Protein AF-A0A2P8H5W6-F1 (afdb_monomer)

Solvent-accessible surface area (backbone atoms only — not comparable to full-atom values): 5970 Å² total; per-residue (Å²): 107,73,68,60,54,51,54,50,52,51,50,54,51,53,51,52,51,51,54,52,53,49,50,55,50,51,52,51,51,53,46,54,52,46,44,41,51,55,49,50,55,48,44,39,70,77,65,70,53,84,63,68,75,40,88,65,47,74,46,77,40,82,91,78,62,27,35,40,32,31,39,22,38,80,92,62,56,71,41,35,31,39,29,30,54,46,98,86,59,45,84,74,46,77,44,85,45,41,89,78,56,75,88,126

Nearest PDB structures (foldseek):
  7pb8-assembly1_O  TM=4.463E-01  e=8.591E-02  Homo sapiens
  2xep-assembly2_B  TM=5.462E-01  e=3.354E-01  Streptomyces clavuligerus
  7pkn-assembly1_O  TM=4.206E-01  e=1.643E-01  Homo sapiens
  2xft-assembly1_A  TM=5.370E-01  e=5.280E-01  Streptomyces clavuligerus
  6fz6-assembly2_B  TM=7.261E-01  e=8.587E+00  Sphaerobacter thermophilus DSM 20745

pLDDT: mean 91.34, std 8.7, range [50.09, 97.94]

Mean predicted aligned error: 5.7 Å

Secondary structure (DSSP, 8-state):
-HHHHHHHHHHHHHHHHHHHHHHHHHHHHHHHHHHHHHHHHHHHHHH---SPPEEEEEEEETTTTEEEEEEE-TT--EEEEEEEE-TT--EEEEEE-GGGS---

Radius of gyration: 19.81 Å; Cα contacts (8 Å, |Δi|>4): 129; chains: 1; bounding box: 52×33×52 Å

Sequence (104 aa):
MKKVLIFFLISLFTIGMLFGAFKLYSEHKENEMAAFHYAAVEVLKSYDESEPLFHGGTRYDFGQGRYMVIVKNQQGKKYYYEVLISDERALVEILDNTSYIPSS

Organism: NCBI:txid1176648

Foldseek 3Di:
DVVVVVVVVVVVVVVVVVVVVVVVVVLVVVLLVLQQVVQVVVCCVVVVDPFDKDFPDWDADPVVQWIWTWIAGPVGQIWTKIFHADSVSHTDDMDTCSVVDDDD

Structure (mmCIF, N/CA/C/O backbone):
data_AF-A0A2P8H5W6-F1
#
_entry.id   AF-A0A2P8H5W6-F1
#
loop_
_atom_site.group_PDB
_atom_site.id
_atom_site.type_symbol
_atom_site.label_atom_id
_atom_site.label_alt_id
_atom_site.label_comp_id
_atom_site.label_asym_id
_atom_site.label_entity_id
_atom_site.label_seq_id
_atom_site.pdbx_PDB_ins_code
_atom_site.Cartn_x
_atom_site.Cartn_y
_atom_site.Cartn_z
_atom_site.occupancy
_atom_site.B_iso_or_equiv
_atom_site.auth_seq_id
_atom_site.auth_comp_id
_atom_site.auth_asym_id
_atom_site.auth_atom_id
_atom_site.pdbx_PDB_model_num
ATOM 1 N N . MET A 1 1 ? 35.750 23.139 -29.511 1.00 63.94 1 MET A N 1
ATOM 2 C CA . MET A 1 1 ? 34.524 22.453 -29.988 1.00 63.94 1 MET A CA 1
ATOM 3 C C . MET A 1 1 ? 34.310 21.082 -29.341 1.00 63.94 1 MET A C 1
ATOM 5 O O . MET A 1 1 ? 33.277 20.916 -28.714 1.00 63.94 1 MET A O 1
ATOM 9 N N . LYS A 1 2 ? 35.273 20.141 -29.373 1.00 74.31 2 LYS A N 1
ATOM 10 C CA . LYS A 1 2 ? 35.116 18.800 -28.751 1.00 74.31 2 LYS A CA 1
ATOM 11 C C . LYS A 1 2 ? 34.693 18.825 -27.269 1.00 74.31 2 LYS A C 1
ATOM 13 O O . LYS A 1 2 ? 33.789 18.100 -26.888 1.00 74.31 2 LYS A O 1
ATOM 18 N N . LYS A 1 3 ? 35.287 19.707 -26.454 1.00 80.38 3 LYS A N 1
ATOM 19 C CA . LYS A 1 3 ? 34.929 19.854 -25.028 1.00 80.38 3 LYS A CA 1
ATOM 20 C C . LYS A 1 3 ? 33.475 20.313 -24.825 1.00 80.38 3 LYS A C 1
ATOM 22 O O . LYS A 1 3 ? 32.783 19.756 -23.990 1.00 80.38 3 LYS A O 1
ATOM 27 N N . VAL A 1 4 ? 33.002 21.269 -25.630 1.00 85.12 4 VAL A N 1
ATOM 28 C CA . VAL A 1 4 ? 31.616 21.781 -25.578 1.00 85.12 4 VAL A CA 1
ATOM 29 C C . VAL A 1 4 ? 30.611 20.688 -25.953 1.00 85.12 4 VAL A C 1
ATOM 31 O O . VAL A 1 4 ? 29.606 20.532 -25.272 1.00 85.12 4 VAL A O 1
ATOM 34 N N . LEU A 1 5 ? 30.921 19.882 -26.976 1.00 86.31 5 LEU A N 1
ATOM 35 C CA . LEU A 1 5 ? 30.096 18.736 -27.372 1.00 86.31 5 LEU A CA 1
ATOM 36 C C . LEU A 1 5 ? 29.979 17.698 -26.240 1.00 86.31 5 LEU A C 1
ATOM 38 O O . LEU A 1 5 ? 28.894 17.192 -25.980 1.00 86.31 5 LEU A O 1
ATOM 42 N N . ILE A 1 6 ? 31.083 17.412 -25.544 1.00 90.06 6 ILE A N 1
ATOM 43 C CA . ILE A 1 6 ? 31.101 16.469 -24.416 1.00 90.06 6 ILE A CA 1
ATOM 44 C C . ILE A 1 6 ? 30.233 16.984 -23.261 1.00 90.06 6 ILE A C 1
ATOM 46 O O . ILE A 1 6 ? 29.406 16.235 -22.752 1.00 90.06 6 ILE A O 1
ATOM 50 N N . PHE A 1 7 ? 30.363 18.260 -22.880 1.00 89.25 7 PHE A N 1
ATOM 51 C CA . PHE A 1 7 ? 29.514 18.846 -21.835 1.00 89.25 7 PHE A CA 1
ATOM 52 C C . PHE A 1 7 ? 28.030 18.810 -22.209 1.00 89.25 7 PHE A C 1
ATOM 54 O O . PHE A 1 7 ? 27.193 18.490 -21.367 1.00 89.25 7 PHE A O 1
ATOM 61 N N . PHE A 1 8 ? 27.708 19.071 -23.477 1.00 91.62 8 PHE A N 1
ATOM 62 C CA . PHE A 1 8 ? 26.336 18.999 -23.968 1.00 91.62 8 PHE A CA 1
ATOM 63 C C . PHE A 1 8 ? 25.763 17.575 -23.869 1.00 91.62 8 PHE A C 1
ATOM 65 O O . PHE A 1 8 ? 24.682 17.388 -23.312 1.00 91.62 8 PHE A O 1
ATOM 72 N N . LEU A 1 9 ? 26.510 16.560 -24.315 1.00 91.19 9 LEU A N 1
ATOM 73 C CA . LEU A 1 9 ? 26.094 15.153 -24.229 1.00 91.19 9 LEU A CA 1
ATOM 74 C C . LEU A 1 9 ? 25.916 14.676 -22.782 1.00 91.19 9 LEU A C 1
ATOM 76 O O . LEU A 1 9 ? 24.934 14.000 -22.484 1.00 91.19 9 LEU A O 1
ATOM 80 N N . ILE A 1 10 ? 26.822 15.062 -21.877 1.00 92.69 10 ILE A N 1
ATOM 81 C CA . ILE A 1 10 ? 26.695 14.740 -20.449 1.00 92.69 10 ILE A CA 1
ATOM 82 C C . ILE A 1 10 ? 25.423 15.373 -19.879 1.00 92.69 10 ILE A C 1
ATOM 84 O O . ILE A 1 10 ? 24.694 14.702 -19.159 1.00 92.69 10 ILE A O 1
ATOM 88 N N . SER A 1 11 ? 25.118 16.625 -20.239 1.00 91.38 11 SER A N 1
ATOM 89 C CA . SER A 1 11 ? 23.908 17.301 -19.752 1.00 91.38 11 SER A CA 1
ATOM 90 C C . SER A 1 11 ? 22.614 16.624 -20.222 1.00 91.38 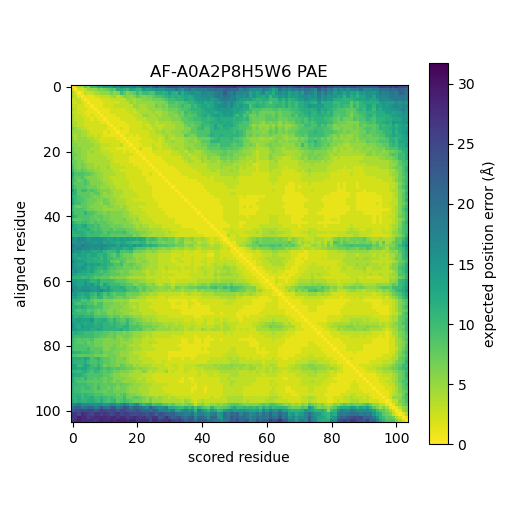11 SER A C 1
ATOM 92 O O . SER A 1 11 ? 21.691 16.440 -19.437 1.00 91.38 11 SER A O 1
ATOM 94 N N . LEU A 1 12 ? 22.554 16.180 -21.480 1.00 92.12 12 LEU A N 1
ATOM 95 C CA . LEU A 1 12 ? 21.421 15.414 -22.007 1.00 92.12 12 LEU A CA 1
ATOM 96 C C . LEU A 1 12 ? 21.245 14.086 -21.272 1.00 92.12 12 LEU A C 1
ATOM 98 O O . LEU A 1 12 ? 20.126 13.708 -20.927 1.00 92.12 12 LEU A O 1
ATOM 102 N N . PHE A 1 13 ? 22.352 13.396 -21.005 1.00 93.00 13 PHE A N 1
ATOM 103 C CA . PHE A 1 13 ? 22.333 12.134 -20.281 1.00 93.00 13 PHE A CA 1
ATOM 104 C C . PHE A 1 13 ? 21.852 12.305 -18.835 1.00 93.00 13 PHE A C 1
ATOM 106 O O . PHE A 1 13 ? 20.990 11.551 -18.384 1.00 93.00 13 PHE A O 1
ATOM 113 N N . THR A 1 14 ? 22.342 13.322 -18.119 1.00 92.50 14 THR A N 1
ATOM 114 C CA . THR A 1 14 ? 21.906 13.590 -16.742 1.00 92.50 14 THR A CA 1
ATOM 115 C C . THR A 1 14 ? 20.441 14.005 -16.681 1.00 92.50 14 THR A C 1
ATOM 117 O O . THR A 1 14 ? 19.724 13.539 -15.799 1.00 92.50 14 THR A O 1
ATOM 120 N N . ILE A 1 15 ? 19.962 14.813 -17.634 1.00 93.69 15 ILE A N 1
ATOM 121 C CA . ILE A 1 15 ? 18.536 15.148 -17.747 1.00 93.69 15 ILE A CA 1
ATOM 122 C C . ILE A 1 15 ? 17.715 13.869 -17.950 1.00 93.69 15 ILE A C 1
ATOM 124 O O . ILE A 1 15 ? 16.768 13.636 -17.204 1.00 93.69 15 ILE A O 1
ATOM 128 N N . GLY A 1 16 ? 18.104 13.001 -18.888 1.00 92.44 16 GLY A N 1
ATOM 129 C CA . GLY A 1 16 ? 17.417 11.726 -19.120 1.00 92.44 16 GLY A CA 1
ATOM 130 C C . GLY A 1 16 ? 17.332 10.848 -17.866 1.00 92.44 16 GLY A C 1
ATOM 131 O O . GLY A 1 16 ? 16.263 10.326 -17.550 1.00 92.44 16 GLY A O 1
ATOM 132 N N . MET A 1 17 ? 18.427 10.743 -17.104 1.00 93.50 17 MET A N 1
ATOM 133 C CA . MET A 1 17 ? 18.448 10.018 -15.827 1.00 93.50 17 MET A CA 1
ATOM 134 C C . MET A 1 17 ? 17.495 10.617 -14.790 1.00 93.50 17 MET A C 1
ATOM 136 O O . MET A 1 17 ? 16.769 9.872 -14.132 1.00 93.50 17 MET A O 1
ATOM 140 N N . LEU A 1 18 ? 17.467 11.947 -14.657 1.00 93.31 18 LEU A N 1
ATOM 141 C CA . LEU A 1 18 ? 16.574 12.633 -13.721 1.00 93.31 18 LEU A CA 1
ATOM 142 C C . LEU A 1 18 ? 15.103 12.386 -14.064 1.00 93.31 18 LEU A C 1
ATOM 144 O O . LEU A 1 18 ? 14.317 12.072 -13.173 1.00 93.31 18 LEU A O 1
ATOM 148 N N . PHE A 1 19 ? 14.739 12.462 -15.346 1.00 92.56 19 PHE A N 1
ATOM 149 C CA . PHE A 1 19 ? 13.378 12.163 -15.797 1.00 92.56 19 PHE A CA 1
ATOM 150 C C . PHE A 1 19 ? 12.987 10.706 -15.520 1.00 92.56 19 PHE A C 1
ATOM 152 O O . PHE A 1 19 ? 11.885 10.453 -15.033 1.00 92.56 19 PHE A O 1
ATOM 159 N N . GLY A 1 20 ? 13.887 9.753 -15.779 1.00 91.75 20 GLY A N 1
ATOM 160 C CA . GLY A 1 20 ? 13.645 8.339 -15.481 1.00 91.75 20 GLY A CA 1
ATOM 161 C C . GLY A 1 20 ? 13.430 8.081 -13.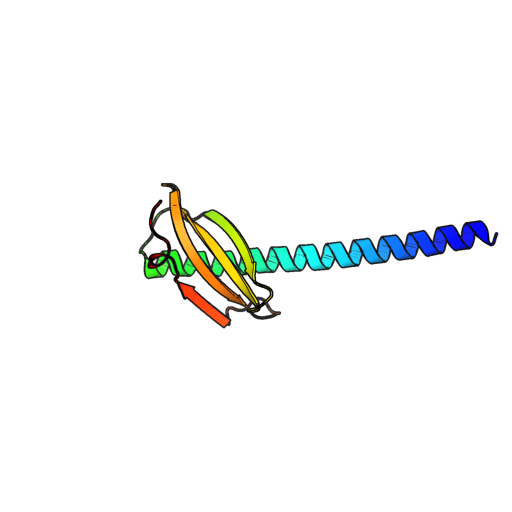988 1.00 91.75 20 GLY A C 1
ATOM 162 O O . GLY A 1 20 ? 12.452 7.442 -13.605 1.00 91.75 20 GLY A O 1
ATOM 163 N N . ALA A 1 21 ? 14.298 8.635 -13.137 1.00 92.69 21 ALA A N 1
ATOM 164 C CA . ALA A 1 21 ? 14.176 8.514 -11.686 1.00 92.69 21 ALA A CA 1
ATOM 165 C C . ALA A 1 21 ? 12.890 9.167 -11.155 1.00 92.69 21 ALA A C 1
ATOM 167 O O . ALA A 1 21 ? 12.209 8.589 -10.310 1.00 92.69 21 ALA A O 1
ATOM 168 N N . PHE A 1 22 ? 12.527 10.342 -11.679 1.00 94.00 22 PHE A N 1
ATOM 169 C CA . PHE A 1 22 ? 11.296 11.034 -11.301 1.00 94.00 22 PHE A CA 1
ATOM 170 C C . PHE A 1 22 ? 10.048 10.224 -11.662 1.00 94.00 22 PHE A C 1
ATOM 172 O O . PHE A 1 22 ? 9.144 10.093 -10.840 1.00 94.00 22 PHE A O 1
ATOM 179 N N . LYS A 1 23 ? 10.016 9.633 -12.863 1.00 91.94 23 LYS A N 1
ATOM 180 C CA . LYS A 1 23 ? 8.906 8.781 -13.297 1.00 91.94 23 LYS A CA 1
ATOM 181 C C . LYS A 1 23 ? 8.727 7.577 -12.367 1.00 91.94 23 LYS A C 1
ATOM 183 O O . LYS A 1 23 ? 7.628 7.367 -11.867 1.00 91.94 23 LYS A O 1
ATOM 188 N N . LEU A 1 24 ? 9.809 6.849 -12.081 1.00 90.00 24 LEU A N 1
ATOM 189 C CA . LEU A 1 24 ? 9.779 5.695 -11.174 1.00 90.00 24 LEU A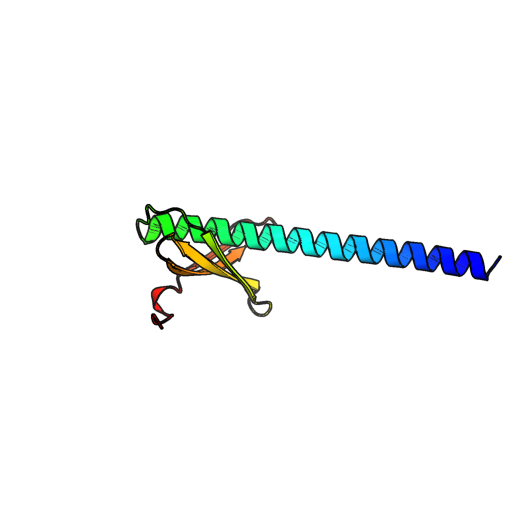 CA 1
ATOM 190 C C . LEU A 1 24 ? 9.331 6.085 -9.760 1.00 90.00 24 LEU A C 1
ATOM 192 O O . LEU A 1 24 ? 8.569 5.361 -9.124 1.00 90.00 24 LEU A O 1
ATOM 196 N N . TYR A 1 25 ? 9.773 7.247 -9.272 1.00 91.38 25 TYR A N 1
ATOM 197 C CA . TYR A 1 25 ? 9.345 7.770 -7.977 1.00 91.38 25 TYR A CA 1
ATOM 198 C C . TYR A 1 25 ? 7.844 8.092 -7.950 1.00 91.38 25 TYR A C 1
ATOM 200 O O . TYR A 1 25 ? 7.160 7.716 -6.998 1.00 91.38 25 TYR A O 1
ATOM 208 N N . SER A 1 26 ? 7.322 8.752 -8.991 1.00 93.25 26 SER A N 1
ATOM 209 C CA . SER A 1 26 ? 5.891 9.069 -9.102 1.00 93.25 26 SER A CA 1
ATOM 210 C C . SER A 1 26 ? 5.043 7.802 -9.159 1.00 93.25 26 SER A C 1
ATOM 212 O O . SER A 1 26 ? 4.084 7.672 -8.403 1.00 93.25 26 SER A O 1
ATOM 214 N N . GLU A 1 27 ? 5.435 6.833 -9.990 1.00 91.88 27 GLU A N 1
ATOM 215 C CA . GLU A 1 27 ? 4.746 5.543 -10.096 1.00 91.88 27 GLU A CA 1
ATOM 216 C C . GLU A 1 27 ? 4.724 4.814 -8.751 1.00 91.88 27 GLU A C 1
ATOM 218 O O . GLU A 1 27 ? 3.675 4.335 -8.324 1.00 91.88 27 GLU A O 1
ATOM 223 N N . HIS A 1 28 ? 5.850 4.802 -8.033 1.00 91.50 28 HIS A N 1
ATOM 224 C CA . HIS A 1 28 ? 5.913 4.203 -6.706 1.00 91.50 28 HIS A CA 1
ATOM 225 C C . HIS A 1 28 ? 4.978 4.897 -5.706 1.00 91.50 28 HIS A C 1
ATOM 227 O O . HIS A 1 28 ? 4.296 4.219 -4.940 1.00 91.50 28 HIS A O 1
ATOM 233 N N . LYS A 1 29 ? 4.893 6.233 -5.731 1.00 93.62 29 LYS A N 1
ATOM 234 C CA . LYS A 1 29 ? 3.972 6.993 -4.872 1.00 93.62 29 LYS A CA 1
ATOM 235 C C . LYS A 1 29 ? 2.505 6.742 -5.191 1.00 93.62 29 LYS A C 1
ATOM 237 O O . LYS A 1 29 ? 1.699 6.610 -4.272 1.00 93.62 29 LYS A O 1
ATOM 242 N N . GLU A 1 30 ? 2.161 6.635 -6.466 1.00 95.19 30 GLU A N 1
ATOM 243 C CA . GLU A 1 30 ? 0.806 6.279 -6.889 1.00 95.19 30 GLU A CA 1
ATOM 244 C C . GLU A 1 30 ? 0.432 4.867 -6.418 1.00 95.19 30 GLU A C 1
ATOM 246 O O . GLU A 1 30 ? -0.678 4.648 -5.935 1.00 95.19 30 GLU A O 1
ATOM 251 N N . ASN A 1 31 ? 1.381 3.932 -6.466 1.00 95.38 31 ASN A N 1
ATOM 252 C CA . ASN A 1 31 ? 1.196 2.572 -5.974 1.00 95.38 31 ASN A CA 1
ATOM 253 C C . ASN A 1 31 ? 1.033 2.509 -4.444 1.00 95.38 31 ASN A C 1
ATOM 255 O O . ASN A 1 31 ? 0.128 1.832 -3.958 1.00 95.38 31 ASN A O 1
ATOM 259 N N . GLU A 1 32 ? 1.847 3.247 -3.676 1.00 95.62 32 GLU A N 1
ATOM 260 C CA . GLU A 1 32 ? 1.678 3.364 -2.216 1.00 95.62 32 GLU A CA 1
ATOM 261 C C . GLU A 1 32 ? 0.285 3.905 -1.856 1.00 95.62 32 GLU A C 1
ATOM 263 O O . GLU A 1 32 ? -0.356 3.417 -0.923 1.00 95.62 32 GLU A O 1
ATOM 268 N N . MET A 1 33 ? -0.205 4.895 -2.609 1.00 95.81 33 MET A N 1
ATOM 269 C CA . MET A 1 33 ? -1.518 5.494 -2.374 1.00 95.81 33 MET A CA 1
ATOM 270 C C . MET A 1 33 ? -2.665 4.541 -2.733 1.00 95.81 33 MET A C 1
ATOM 272 O O . MET A 1 33 ? -3.646 4.471 -1.992 1.00 95.81 33 MET A O 1
ATOM 276 N N . ALA A 1 34 ? -2.533 3.769 -3.815 1.00 96.81 34 ALA A N 1
ATOM 277 C CA . ALA A 1 34 ? -3.495 2.728 -4.175 1.00 96.81 34 ALA A CA 1
ATOM 278 C C . ALA A 1 34 ? -3.562 1.628 -3.103 1.00 96.81 34 ALA A C 1
ATOM 280 O O . ALA A 1 34 ? -4.649 1.284 -2.638 1.00 96.81 34 ALA A O 1
ATOM 281 N N . ALA A 1 35 ? -2.406 1.134 -2.648 1.00 97.62 35 ALA A N 1
ATOM 282 C CA . ALA A 1 35 ? -2.329 0.146 -1.574 1.00 97.62 35 ALA A CA 1
ATOM 283 C C . ALA A 1 35 ? -2.972 0.663 -0.277 1.00 97.62 35 ALA A C 1
ATOM 285 O O . ALA A 1 35 ? -3.756 -0.047 0.355 1.00 97.62 35 ALA A O 1
ATOM 286 N N . PHE A 1 36 ? -2.705 1.922 0.089 1.00 97.62 36 PHE A N 1
ATOM 287 C CA . PHE A 1 36 ? -3.367 2.568 1.220 1.00 97.62 36 PHE A CA 1
ATOM 288 C C . PHE A 1 36 ? -4.883 2.632 1.063 1.00 97.62 36 PHE A C 1
ATOM 290 O O . PHE A 1 36 ? -5.600 2.312 2.007 1.00 97.62 36 PHE A O 1
ATOM 297 N N . HIS A 1 37 ? -5.376 3.015 -0.113 1.00 97.19 37 HIS A N 1
ATOM 298 C CA . HIS A 1 37 ? -6.809 3.113 -0.360 1.00 97.19 37 HIS A CA 1
ATOM 299 C C . HIS A 1 37 ? -7.509 1.759 -0.183 1.00 97.19 37 HIS A C 1
ATOM 301 O O . HIS A 1 37 ? -8.527 1.685 0.503 1.00 97.19 37 HIS A O 1
ATOM 307 N N . TYR A 1 38 ? -6.936 0.676 -0.720 1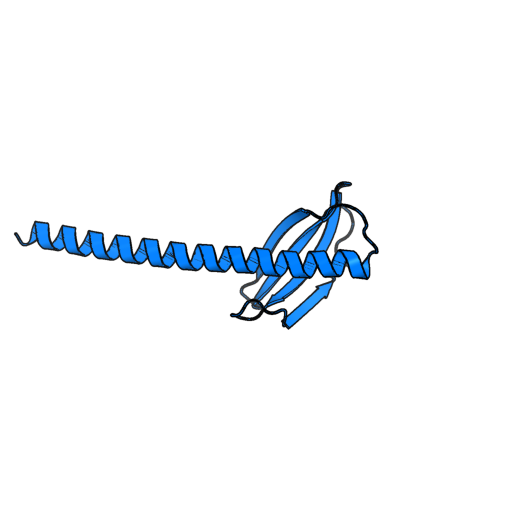.00 97.94 38 TYR A N 1
ATOM 308 C CA . TYR A 1 38 ? -7.476 -0.670 -0.514 1.00 97.94 38 TYR A CA 1
ATOM 309 C C . TYR A 1 38 ? -7.468 -1.085 0.961 1.00 97.94 38 TYR A C 1
ATOM 311 O O . TYR A 1 38 ? -8.484 -1.565 1.459 1.00 97.94 38 TYR A O 1
ATOM 319 N N . ALA A 1 39 ? -6.367 -0.842 1.678 1.00 97.31 39 ALA A N 1
ATOM 320 C CA . ALA A 1 39 ? -6.291 -1.135 3.108 1.00 97.31 39 ALA A CA 1
ATOM 321 C C . ALA A 1 39 ? -7.314 -0.328 3.923 1.00 97.31 39 ALA A C 1
ATOM 323 O O . ALA A 1 39 ? -7.966 -0.874 4.806 1.00 97.31 39 ALA A O 1
ATOM 324 N N . ALA A 1 40 ? -7.495 0.959 3.617 1.00 96.69 40 ALA A N 1
ATOM 325 C CA . ALA A 1 40 ? -8.464 1.807 4.301 1.00 96.69 40 ALA A CA 1
ATOM 326 C C . ALA A 1 40 ? -9.903 1.314 4.088 1.00 96.69 40 ALA A C 1
ATOM 328 O O . ALA A 1 40 ? -10.665 1.234 5.048 1.00 96.69 40 ALA A O 1
ATOM 329 N N . VAL A 1 41 ? -10.264 0.925 2.861 1.00 96.38 41 VAL A N 1
ATOM 330 C CA . VAL A 1 41 ? -11.580 0.332 2.569 1.00 96.38 41 VAL A CA 1
ATOM 331 C C . VAL A 1 41 ? -11.793 -0.961 3.361 1.00 96.38 41 VAL A C 1
ATOM 333 O O . VAL A 1 41 ? -12.868 -1.156 3.930 1.00 96.38 41 VAL A O 1
ATOM 336 N N . GLU A 1 42 ? -10.776 -1.821 3.454 1.00 95.94 42 GLU A N 1
ATOM 337 C CA . GLU A 1 42 ? -10.895 -3.071 4.211 1.00 95.94 42 GLU A CA 1
ATOM 338 C C . GLU A 1 42 ? -11.006 -2.828 5.723 1.00 95.94 42 GLU A C 1
ATOM 340 O O . GLU A 1 42 ? -11.756 -3.535 6.391 1.00 95.94 42 GLU A O 1
ATOM 345 N N . VAL A 1 43 ? -10.360 -1.786 6.265 1.00 95.62 43 VAL A N 1
ATOM 346 C CA . VAL A 1 43 ? -10.550 -1.368 7.667 1.00 95.62 43 VAL A CA 1
ATOM 347 C C . VAL A 1 43 ? -12.000 -0.992 7.941 1.00 95.62 43 VAL A C 1
ATOM 349 O O . VAL A 1 43 ? -12.580 -1.497 8.902 1.00 95.62 43 VAL A O 1
ATOM 352 N N . LEU A 1 44 ? -12.592 -0.139 7.098 1.00 94.50 44 LEU A N 1
ATOM 353 C CA . LEU A 1 44 ? -13.987 0.288 7.259 1.00 94.50 44 LEU A CA 1
ATOM 354 C C . LEU A 1 44 ? -14.937 -0.918 7.247 1.00 94.50 44 LEU A C 1
ATOM 356 O O . LEU A 1 44 ? -15.870 -0.982 8.039 1.00 94.50 44 LEU A O 1
ATOM 360 N N . LYS A 1 45 ? -14.670 -1.900 6.380 1.00 93.50 45 LYS A N 1
ATOM 361 C CA . LYS A 1 45 ? -15.488 -3.108 6.232 1.00 93.50 45 LYS A CA 1
ATOM 362 C C . LYS A 1 45 ? -15.304 -4.116 7.371 1.00 93.50 45 LYS A C 1
ATOM 364 O O . LYS A 1 45 ? -16.287 -4.687 7.834 1.00 93.50 45 LYS A O 1
ATOM 369 N N . SER A 1 46 ? -14.067 -4.368 7.792 1.00 94.06 46 SER A N 1
ATOM 370 C CA . SER A 1 46 ? -13.736 -5.451 8.731 1.00 94.06 46 SER A CA 1
ATOM 371 C C . SER A 1 46 ? -13.852 -5.043 10.197 1.00 94.06 46 SER A C 1
ATOM 373 O O . SER A 1 46 ? -14.100 -5.895 11.047 1.00 94.06 46 SER A O 1
ATOM 375 N N . TYR A 1 47 ? -13.688 -3.754 10.502 1.00 92.25 47 TYR A N 1
ATOM 376 C CA . TYR A 1 47 ? -13.672 -3.242 11.876 1.00 92.25 47 TYR A CA 1
ATOM 377 C C . TYR A 1 47 ? -14.836 -2.304 12.203 1.00 92.25 47 TYR A C 1
ATOM 379 O O . TYR A 1 47 ? -14.866 -1.792 13.321 1.00 92.25 47 TYR A O 1
ATOM 387 N N . ASP A 1 48 ? -15.760 -2.085 11.258 1.00 88.38 48 ASP A N 1
ATOM 388 C CA . ASP A 1 48 ? -16.876 -1.129 11.377 1.00 88.38 48 ASP A CA 1
ATOM 389 C C . ASP A 1 48 ? -16.391 0.250 11.868 1.00 88.38 48 ASP A C 1
ATOM 391 O O . ASP A 1 48 ? -16.976 0.897 12.737 1.00 88.38 48 ASP A O 1
ATOM 395 N N . GLU A 1 49 ? -15.222 0.662 11.368 1.00 89.12 49 GLU A N 1
ATOM 396 C CA . GLU A 1 49 ? -14.577 1.900 11.786 1.00 89.12 49 GLU A CA 1
ATOM 397 C C . GLU A 1 49 ? -15.329 3.086 11.180 1.00 89.12 49 GLU A C 1
ATOM 399 O O . GLU A 1 49 ? -15.503 3.177 9.966 1.00 89.12 49 GLU A O 1
ATOM 404 N N . SER A 1 50 ? -15.772 4.004 12.035 1.00 88.19 50 SER A N 1
ATOM 405 C CA . SER A 1 50 ? -16.525 5.197 11.622 1.00 88.19 50 SER A CA 1
ATOM 406 C C . SER A 1 50 ? -15.661 6.457 11.618 1.00 88.19 50 SER A C 1
ATOM 408 O O . SER A 1 50 ? -16.062 7.497 11.088 1.00 88.19 50 SER A O 1
ATOM 410 N N . GLU A 1 51 ? -14.466 6.378 12.207 1.00 90.19 51 GLU A N 1
ATOM 411 C CA . GLU A 1 51 ? -13.543 7.498 12.264 1.00 90.19 51 GLU A CA 1
ATOM 412 C C . GLU A 1 51 ? -12.807 7.730 10.940 1.00 90.19 51 GLU A C 1
ATOM 414 O O . GLU A 1 51 ? -12.533 6.790 10.189 1.00 90.19 51 GLU A O 1
ATOM 419 N N . PRO A 1 52 ? -12.385 8.980 10.670 1.00 91.94 52 PRO A N 1
ATOM 420 C CA . PRO A 1 52 ? -11.483 9.264 9.567 1.00 91.94 52 PRO A CA 1
ATOM 421 C C . PRO A 1 52 ? -10.196 8.437 9.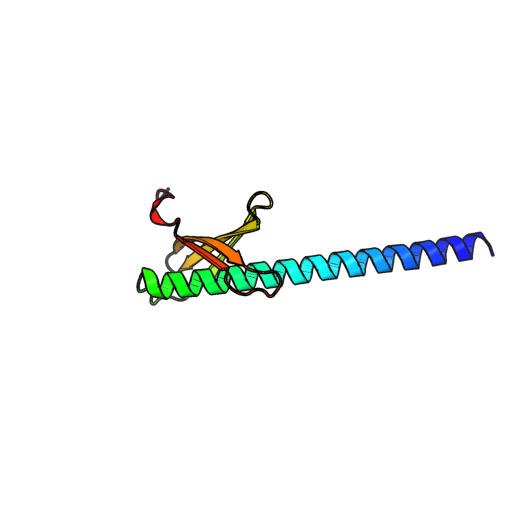661 1.00 91.94 52 PRO A C 1
ATOM 423 O O . PRO A 1 52 ? -9.518 8.417 10.693 1.00 91.94 52 PRO A O 1
ATOM 426 N N . LEU A 1 53 ? -9.850 7.786 8.551 1.00 95.19 53 LEU A N 1
ATOM 427 C CA . LEU A 1 53 ? -8.643 6.982 8.409 1.00 95.19 53 LEU A CA 1
ATOM 428 C C . LEU A 1 53 ? -7.521 7.793 7.757 1.00 95.19 53 LEU A C 1
ATOM 430 O O . LEU A 1 53 ? -7.735 8.538 6.801 1.00 95.19 53 LEU A O 1
ATOM 434 N N . PHE A 1 54 ? -6.302 7.602 8.251 1.00 95.00 54 PHE A N 1
ATOM 435 C CA . PHE A 1 54 ? -5.096 8.289 7.806 1.00 95.00 54 PHE A CA 1
ATOM 436 C C . PHE A 1 54 ? -3.997 7.298 7.453 1.00 95.00 54 PHE A C 1
ATOM 438 O O . PHE A 1 54 ? -3.904 6.195 8.001 1.00 95.00 54 PHE A O 1
ATOM 445 N N . HIS A 1 55 ? -3.115 7.746 6.564 1.00 94.88 55 HIS A N 1
ATOM 446 C CA . HIS A 1 55 ? -1.897 7.034 6.210 1.00 94.88 55 HIS A CA 1
ATOM 447 C C . HIS A 1 55 ? -0.910 7.079 7.382 1.00 94.88 55 HIS A C 1
ATOM 449 O O . HIS A 1 55 ? -0.371 8.132 7.722 1.00 94.88 55 HIS A O 1
ATOM 455 N N . GLY A 1 56 ? -0.719 5.938 8.044 1.00 92.31 56 GLY A N 1
ATOM 456 C CA . GLY A 1 56 ? 0.218 5.775 9.157 1.00 92.31 56 GLY A CA 1
ATOM 457 C C . GLY A 1 56 ? 1.619 5.342 8.723 1.00 92.31 56 GLY A C 1
ATOM 458 O O . GLY A 1 56 ? 2.530 5.322 9.552 1.00 92.31 56 GLY A O 1
ATOM 459 N N . GLY A 1 57 ? 1.789 4.978 7.452 1.00 93.62 57 GLY A N 1
ATOM 460 C CA . GLY A 1 57 ? 3.038 4.503 6.872 1.00 93.62 57 GLY A CA 1
ATOM 461 C C . GLY A 1 57 ? 2.809 3.442 5.798 1.00 93.62 57 GLY A C 1
ATOM 462 O O . GLY A 1 57 ? 1.825 2.702 5.814 1.00 93.62 57 GLY A O 1
ATOM 463 N N . THR A 1 58 ? 3.740 3.354 4.854 1.00 94.94 58 THR A N 1
ATOM 464 C CA . THR A 1 58 ? 3.796 2.268 3.875 1.00 94.94 58 THR A CA 1
ATOM 465 C C . THR A 1 58 ? 5.243 1.865 3.675 1.00 94.94 58 THR A C 1
ATOM 467 O O . THR A 1 58 ? 6.141 2.707 3.688 1.00 94.94 58 THR A O 1
ATOM 470 N N . ARG A 1 59 ? 5.470 0.565 3.528 1.00 93.88 59 ARG A N 1
ATOM 471 C CA . ARG A 1 59 ? 6.757 -0.009 3.156 1.00 93.88 59 ARG A CA 1
ATOM 472 C C . ARG A 1 59 ? 6.522 -1.041 2.069 1.00 93.88 59 ARG A C 1
ATOM 474 O O . ARG A 1 59 ? 5.637 -1.876 2.199 1.00 93.88 59 ARG A O 1
ATOM 481 N N . TYR A 1 60 ? 7.344 -1.014 1.032 1.00 93.25 60 TYR A N 1
ATOM 482 C CA . TYR A 1 60 ? 7.329 -2.046 0.005 1.00 93.25 60 TYR A CA 1
ATOM 483 C C . TYR A 1 60 ? 8.306 -3.176 0.352 1.00 93.25 60 TYR A C 1
ATOM 485 O O . TYR A 1 60 ? 9.476 -2.923 0.659 1.00 93.25 60 TYR A O 1
ATOM 493 N N . ASP A 1 61 ? 7.824 -4.415 0.320 1.00 92.25 61 ASP A N 1
ATOM 494 C CA . ASP A 1 61 ? 8.631 -5.627 0.399 1.00 92.25 61 ASP A CA 1
ATOM 495 C C . ASP A 1 61 ? 8.946 -6.127 -1.015 1.00 92.25 61 ASP A C 1
ATOM 497 O O . ASP A 1 61 ? 8.124 -6.759 -1.680 1.00 92.25 61 ASP A O 1
ATOM 501 N N . PHE A 1 62 ? 10.173 -5.857 -1.460 1.00 85.44 62 PHE A N 1
ATOM 502 C CA . PHE A 1 62 ? 10.676 -6.280 -2.766 1.00 85.44 62 PHE A CA 1
ATOM 503 C C . PHE A 1 62 ? 10.759 -7.804 -2.927 1.00 85.44 62 PHE A C 1
ATOM 505 O O . PHE A 1 62 ? 10.753 -8.279 -4.058 1.00 85.44 62 PHE A O 1
ATOM 512 N N . GLY A 1 63 ? 10.858 -8.568 -1.834 1.00 87.94 63 GLY A N 1
ATOM 513 C CA . GLY A 1 63 ? 10.947 -10.027 -1.894 1.00 87.94 63 GLY A CA 1
ATOM 514 C C . GLY A 1 63 ? 9.623 -10.681 -2.278 1.00 87.94 63 GLY A C 1
ATOM 515 O O . GLY A 1 63 ? 9.622 -11.694 -2.971 1.00 87.94 63 GLY A O 1
ATOM 516 N N . GLN A 1 64 ? 8.506 -10.087 -1.852 1.00 86.69 64 GLN A N 1
ATOM 517 C CA . GLN A 1 64 ? 7.158 -10.616 -2.090 1.00 86.69 64 GLN A CA 1
ATOM 518 C C . GLN A 1 64 ? 6.324 -9.764 -3.055 1.00 86.69 64 GLN A C 1
ATOM 520 O O . GLN A 1 64 ? 5.235 -10.172 -3.446 1.00 86.69 64 GLN A O 1
ATOM 525 N N . GLY A 1 65 ? 6.812 -8.579 -3.432 1.00 91.69 65 GLY A N 1
ATOM 526 C CA . GLY A 1 65 ? 6.080 -7.636 -4.277 1.00 91.69 65 GLY A CA 1
ATOM 527 C C . GLY A 1 65 ? 4.896 -6.973 -3.568 1.00 91.69 65 GLY A C 1
ATOM 528 O O . GLY A 1 65 ? 3.926 -6.588 -4.212 1.00 91.69 65 GLY A O 1
ATOM 529 N N . ARG A 1 66 ? 4.939 -6.872 -2.235 1.00 96.31 66 ARG A N 1
ATOM 530 C CA . ARG A 1 66 ? 3.795 -6.475 -1.401 1.00 96.31 66 ARG A CA 1
ATOM 531 C C . ARG A 1 66 ? 4.020 -5.141 -0.709 1.00 96.31 66 ARG A C 1
ATOM 533 O O . ARG A 1 66 ? 5.127 -4.817 -0.287 1.00 96.31 66 ARG A O 1
ATOM 540 N N . TYR A 1 67 ? 2.946 -4.384 -0.533 1.00 97.00 67 TYR A N 1
ATOM 541 C CA . TYR A 1 67 ? 2.929 -3.163 0.261 1.00 97.00 67 TYR A CA 1
ATOM 542 C C . TYR A 1 67 ? 2.447 -3.471 1.677 1.00 97.00 67 TYR A C 1
ATOM 544 O O . TYR A 1 67 ? 1.290 -3.817 1.883 1.00 97.00 67 TYR A O 1
ATOM 552 N N . MET A 1 68 ? 3.323 -3.304 2.662 1.00 96.50 68 MET A N 1
ATOM 553 C CA . MET A 1 68 ? 2.969 -3.279 4.078 1.00 96.50 68 MET A CA 1
ATOM 554 C C . MET A 1 68 ? 2.419 -1.892 4.411 1.00 96.50 68 MET A C 1
ATOM 556 O O . MET A 1 68 ? 3.156 -0.904 4.384 1.00 96.50 68 MET A O 1
ATOM 560 N N . VAL A 1 69 ? 1.129 -1.805 4.706 1.00 97.44 69 VAL A N 1
ATOM 561 C CA . VAL A 1 69 ? 0.399 -0.559 4.935 1.00 97.44 69 VAL A CA 1
ATOM 562 C C . VAL A 1 69 ? -0.045 -0.476 6.389 1.00 97.44 69 VAL A C 1
ATOM 564 O O . VAL A 1 69 ? -0.605 -1.422 6.939 1.00 97.44 69 VAL A O 1
ATOM 567 N N . ILE A 1 70 ? 0.165 0.690 6.995 1.00 97.06 70 ILE A N 1
ATOM 568 C CA . ILE A 1 70 ? -0.375 1.042 8.304 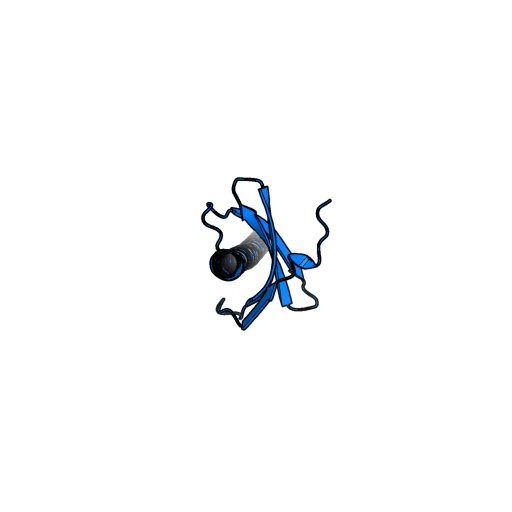1.00 97.06 70 ILE A CA 1
ATOM 569 C C . ILE A 1 70 ? -1.481 2.070 8.088 1.00 97.06 70 ILE A C 1
ATOM 571 O O . ILE A 1 70 ? -1.222 3.194 7.655 1.00 97.06 70 ILE A O 1
ATOM 57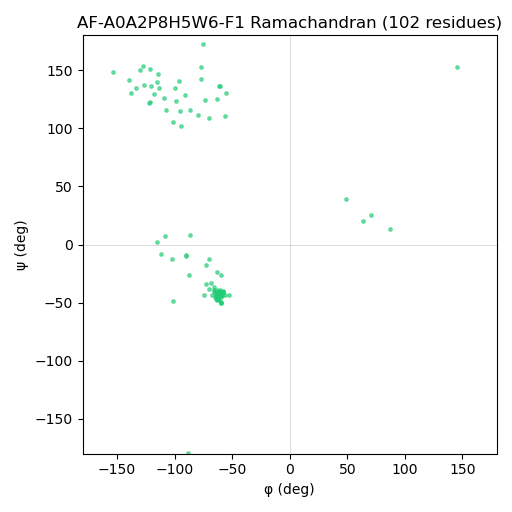5 N N . VAL A 1 71 ? -2.710 1.703 8.428 1.00 96.81 71 VAL A N 1
ATOM 576 C CA . VAL A 1 71 ? -3.855 2.615 8.465 1.00 96.81 71 VAL A CA 1
ATOM 577 C C . VAL A 1 71 ? -4.083 3.028 9.915 1.00 96.81 71 VAL A C 1
ATOM 579 O O . VAL A 1 71 ? -4.027 2.193 10.812 1.00 96.81 71 VAL A O 1
ATOM 582 N N . LYS A 1 72 ? -4.304 4.315 10.178 1.00 95.94 72 LYS A N 1
ATOM 583 C CA . LYS A 1 72 ? -4.475 4.849 11.536 1.00 95.94 72 LYS A CA 1
ATOM 584 C C . LYS A 1 72 ? -5.772 5.649 11.635 1.00 95.94 72 LYS A C 1
ATOM 586 O O . LYS A 1 72 ? -6.043 6.432 10.734 1.00 95.94 72 LYS A O 1
ATOM 591 N N . ASN A 1 73 ? -6.544 5.499 12.708 1.00 94.56 73 ASN A N 1
ATOM 592 C CA . ASN A 1 73 ? -7.706 6.362 12.971 1.00 94.56 73 ASN A CA 1
ATOM 593 C C . ASN A 1 73 ? -7.319 7.623 13.779 1.00 94.56 73 ASN A C 1
ATOM 595 O O . ASN A 1 73 ? -6.146 7.816 14.126 1.00 94.56 73 ASN A O 1
ATOM 599 N N . GLN A 1 74 ? -8.282 8.496 14.094 1.00 92.56 74 GLN A N 1
ATOM 600 C CA . GLN A 1 74 ? -8.013 9.735 14.841 1.00 92.56 74 GLN A CA 1
ATOM 601 C C . GLN A 1 74 ? -7.545 9.472 16.275 1.00 92.56 74 GLN A C 1
ATOM 603 O O . GLN A 1 74 ? -6.649 10.163 16.763 1.00 92.56 74 GLN A O 1
ATOM 608 N N . GLN A 1 75 ? -8.089 8.443 16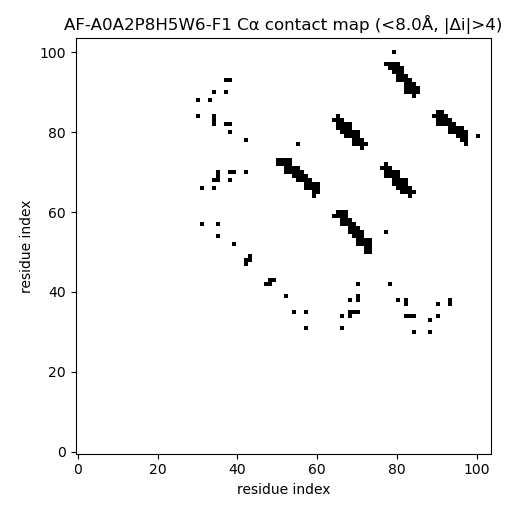.925 1.00 91.06 75 GLN A N 1
ATOM 609 C CA . GLN A 1 75 ? -7.679 8.015 18.271 1.00 91.06 75 GLN A CA 1
ATOM 610 C C . GLN A 1 75 ? -6.283 7.380 18.313 1.00 91.06 75 GLN A C 1
ATOM 612 O O . GLN A 1 75 ? -5.691 7.186 19.373 1.00 91.06 75 GLN A O 1
ATOM 617 N N . GLY A 1 76 ? -5.735 7.061 17.147 1.00 89.12 76 GLY A N 1
ATOM 618 C CA . GLY A 1 76 ? -4.415 6.494 16.978 1.00 89.12 76 GLY A CA 1
ATOM 619 C C . GLY A 1 76 ? -4.324 4.981 17.061 1.00 89.12 76 GLY A C 1
ATOM 620 O O . GLY A 1 76 ? -3.207 4.455 17.079 1.00 89.12 76 GLY A O 1
ATOM 621 N N . LYS A 1 77 ? -5.467 4.294 17.000 1.00 92.56 77 LYS A N 1
ATOM 622 C CA . LYS A 1 77 ? -5.533 2.868 16.694 1.00 92.56 77 LYS A CA 1
ATOM 623 C C . LYS A 1 77 ? -4.940 2.630 15.309 1.00 92.56 77 LYS A C 1
ATOM 625 O O . LYS A 1 77 ? -5.178 3.404 14.381 1.00 92.56 77 LYS A O 1
ATOM 630 N N . LYS A 1 78 ? -4.132 1.579 15.195 1.00 94.69 78 LYS A N 1
ATOM 631 C CA . LYS A 1 78 ? -3.433 1.202 13.967 1.00 94.69 78 LYS A CA 1
ATOM 632 C C . LYS A 1 78 ? -3.951 -0.138 13.473 1.00 94.69 78 LYS A C 1
ATOM 634 O O . LYS A 1 78 ? -4.135 -1.054 14.269 1.00 94.69 78 LYS A O 1
ATOM 639 N N . TYR A 1 79 ? -4.110 -0.228 12.166 1.00 95.50 79 TYR A N 1
ATOM 640 C CA . TYR A 1 79 ? -4.483 -1.419 11.428 1.00 95.50 79 TYR A CA 1
ATOM 641 C C . TYR A 1 79 ? -3.374 -1.723 10.426 1.00 95.50 79 TYR A C 1
ATOM 643 O O . TYR A 1 79 ? -2.843 -0.805 9.793 1.00 95.50 79 TYR A O 1
ATOM 651 N N . TYR A 1 80 ? -2.998 -2.989 10.310 1.00 96.19 80 TYR A N 1
ATOM 652 C CA . TYR A 1 80 ? -1.815 -3.410 9.569 1.00 96.19 80 TYR A CA 1
ATOM 653 C C . TYR A 1 80 ? -2.221 -4.373 8.473 1.00 96.19 80 TYR A C 1
ATOM 655 O O . TYR A 1 80 ? -2.802 -5.414 8.753 1.00 96.19 80 TYR A O 1
ATOM 663 N N . TYR A 1 81 ? -1.879 -4.032 7.237 1.00 96.62 81 TYR A N 1
ATOM 664 C CA . TYR A 1 81 ? -2.231 -4.827 6.072 1.00 96.62 81 TYR A CA 1
ATOM 665 C C . TYR A 1 81 ? -1.020 -5.082 5.201 1.00 96.62 81 TYR A C 1
ATOM 667 O O . TYR A 1 81 ? -0.123 -4.248 5.097 1.00 96.62 81 TYR A O 1
ATOM 675 N N . GLU A 1 82 ? -1.039 -6.212 4.516 1.00 96.88 82 GLU A N 1
ATOM 676 C CA . GLU A 1 82 ? -0.206 -6.430 3.347 1.00 96.88 82 GLU A CA 1
ATOM 677 C C . GLU A 1 82 ? -1.079 -6.448 2.102 1.00 96.88 82 GLU A C 1
ATOM 679 O O . GLU A 1 82 ? -2.047 -7.203 2.022 1.00 96.88 82 GLU A O 1
ATOM 684 N N . VAL A 1 83 ? -0.731 -5.616 1.128 1.00 97.62 83 VAL A N 1
ATOM 685 C CA . VAL A 1 83 ? -1.513 -5.410 -0.086 1.00 97.62 83 VAL A CA 1
ATOM 686 C C . VAL A 1 83 ? -0.652 -5.738 -1.297 1.00 97.62 83 VAL A C 1
ATOM 688 O O . VAL A 1 83 ? 0.407 -5.143 -1.501 1.00 97.62 83 VAL A O 1
ATOM 691 N N . LEU A 1 84 ? -1.116 -6.680 -2.110 1.00 97.31 84 LEU A N 1
ATOM 692 C CA . LEU A 1 84 ? -0.563 -6.978 -3.423 1.00 97.31 84 LEU A CA 1
ATOM 693 C C . LEU A 1 84 ? -1.425 -6.283 -4.477 1.00 97.31 84 LEU A C 1
ATOM 695 O O . LEU A 1 84 ? -2.635 -6.511 -4.556 1.00 97.31 84 LEU A O 1
ATOM 699 N N . ILE A 1 85 ? -0.794 -5.448 -5.294 1.00 96.56 85 ILE A N 1
ATOM 700 C CA . ILE A 1 85 ? -1.435 -4.756 -6.414 1.00 96.56 85 ILE A CA 1
ATOM 701 C C . ILE A 1 85 ? -0.730 -5.121 -7.719 1.00 96.56 85 ILE A C 1
ATOM 703 O O . ILE A 1 85 ? 0.461 -5.430 -7.715 1.00 96.56 85 ILE A O 1
ATOM 707 N N . SER A 1 86 ? -1.465 -5.102 -8.826 1.00 94.31 86 SER A N 1
ATOM 708 C CA . SER A 1 86 ? -0.905 -5.308 -10.162 1.00 94.31 86 SER A CA 1
ATOM 709 C C . SER A 1 86 ? -0.154 -4.067 -10.659 1.00 94.31 86 SER A C 1
ATOM 711 O O . SER A 1 86 ? -0.253 -2.988 -10.070 1.00 94.31 86 SER A O 1
ATOM 713 N N . ASP A 1 87 ? 0.529 -4.192 -11.799 1.00 88.38 87 ASP A N 1
ATOM 714 C CA . ASP A 1 87 ? 1.183 -3.066 -12.484 1.00 88.38 87 ASP A CA 1
ATOM 715 C C . ASP A 1 87 ? 0.188 -1.960 -12.892 1.00 88.38 87 ASP A C 1
ATOM 717 O O . ASP A 1 87 ? 0.540 -0.784 -12.961 1.00 88.38 87 ASP A O 1
ATOM 721 N N . GLU A 1 88 ? -1.081 -2.322 -13.100 1.00 93.44 88 GLU A N 1
ATOM 722 C CA . GLU A 1 88 ? -2.191 -1.398 -13.375 1.00 93.44 88 GLU A CA 1
ATOM 723 C C . GLU A 1 88 ? -2.853 -0.862 -12.092 1.00 93.44 88 GLU A C 1
ATOM 725 O O . GLU A 1 88 ? -3.886 -0.196 -12.150 1.00 93.44 88 GLU A O 1
ATOM 730 N N . ARG A 1 89 ? -2.260 -1.145 -10.922 1.00 94.56 89 ARG A N 1
ATOM 731 C CA . ARG A 1 89 ? -2.728 -0.750 -9.579 1.00 94.56 89 ARG A CA 1
ATOM 732 C C . ARG A 1 89 ? -4.072 -1.342 -9.180 1.00 94.56 89 ARG A C 1
ATOM 734 O O . ARG A 1 89 ? -4.720 -0.830 -8.270 1.00 94.56 89 ARG A O 1
ATOM 741 N N . ALA A 1 90 ? -4.483 -2.429 -9.823 1.00 96.69 90 ALA A N 1
ATOM 742 C CA . ALA A 1 90 ? -5.646 -3.184 -9.391 1.00 96.69 90 ALA A CA 1
ATOM 743 C C . ALA A 1 90 ? -5.284 -4.045 -8.175 1.00 96.69 90 ALA A C 1
ATOM 745 O O . ALA A 1 90 ? -4.189 -4.605 -8.108 1.00 96.69 90 ALA A O 1
ATOM 746 N N . LEU A 1 91 ? -6.209 -4.176 -7.223 1.00 97.00 91 LEU A N 1
ATOM 747 C CA . LEU A 1 91 ? -6.050 -5.088 -6.094 1.00 97.00 91 LEU A CA 1
ATOM 748 C C . LEU A 1 91 ? -5.969 -6.537 -6.585 1.00 97.00 91 LEU A C 1
ATOM 750 O O . LEU A 1 91 ? -6.876 -7.012 -7.266 1.00 97.00 91 LEU A O 1
ATOM 754 N N . VAL A 1 92 ? -4.905 -7.236 -6.192 1.00 97.31 92 VAL A N 1
ATOM 755 C CA . VAL A 1 92 ? -4.736 -8.676 -6.423 1.00 97.31 92 VAL A CA 1
ATOM 756 C C . VAL A 1 92 ? -5.052 -9.446 -5.146 1.00 97.31 92 VAL A C 1
AT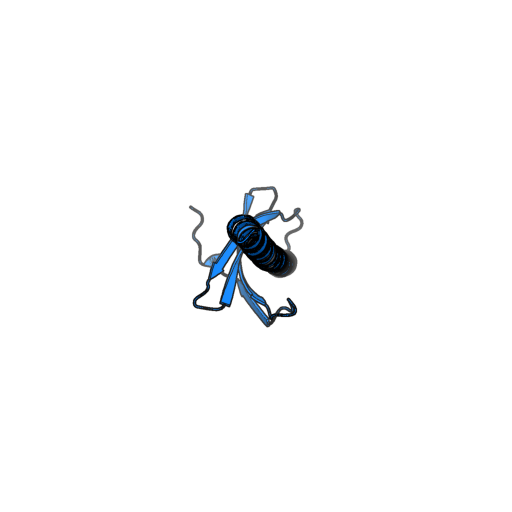OM 758 O O . VAL A 1 92 ? -5.817 -10.404 -5.176 1.00 97.31 92 VAL A O 1
ATOM 761 N N . GLU A 1 93 ? -4.487 -9.015 -4.017 1.00 97.25 93 GLU A N 1
ATOM 762 C CA . GLU A 1 93 ? -4.659 -9.681 -2.726 1.00 97.25 93 GLU A CA 1
ATOM 763 C C . GLU A 1 93 ? -4.484 -8.689 -1.572 1.00 97.25 93 GLU A C 1
ATOM 765 O O . GLU A 1 93 ? -3.699 -7.743 -1.663 1.00 97.25 93 GLU A O 1
ATOM 770 N N . ILE A 1 94 ? -5.193 -8.919 -0.468 1.00 97.75 94 ILE A N 1
ATOM 771 C CA . ILE A 1 94 ? -5.052 -8.161 0.774 1.00 97.75 94 ILE A CA 1
ATOM 772 C C . ILE A 1 94 ? -5.077 -9.117 1.967 1.00 97.75 94 ILE A C 1
ATOM 774 O O . ILE A 1 94 ? -5.959 -9.968 2.059 1.00 97.75 94 ILE A O 1
ATOM 778 N N . LEU A 1 95 ? -4.103 -8.985 2.869 1.00 96.31 95 LEU A N 1
ATOM 779 C CA . LEU A 1 95 ? -4.029 -9.741 4.120 1.00 96.31 95 LEU A CA 1
ATOM 780 C C . LEU A 1 95 ? -4.109 -8.785 5.304 1.00 96.31 95 LEU A C 1
ATOM 782 O O . LEU A 1 95 ? -3.358 -7.810 5.360 1.00 96.31 95 LEU A O 1
ATOM 786 N N . ASP A 1 96 ? -4.998 -9.086 6.246 1.00 95.81 96 ASP A N 1
ATOM 787 C CA . ASP A 1 96 ? -5.094 -8.373 7.515 1.00 95.81 96 ASP A CA 1
ATOM 788 C C . ASP A 1 96 ? -4.130 -8.984 8.538 1.00 95.81 96 ASP A C 1
ATOM 790 O O . ASP A 1 96 ? -4.280 -10.131 8.959 1.00 95.81 96 ASP A O 1
ATOM 794 N N . ASN A 1 97 ? -3.150 -8.187 8.952 1.00 94.06 97 ASN A N 1
ATOM 795 C CA . ASN A 1 97 ? -2.150 -8.545 9.948 1.00 94.06 97 ASN A CA 1
ATOM 796 C C . ASN A 1 97 ? -2.361 -7.816 11.284 1.00 94.06 97 ASN A C 1
ATOM 798 O O . ASN A 1 97 ? -1.523 -7.912 12.183 1.00 94.06 97 ASN A O 1
ATOM 802 N N . THR A 1 98 ? -3.469 -7.091 11.446 1.00 90.75 98 THR A N 1
ATOM 803 C CA . THR A 1 98 ? -3.717 -6.222 12.603 1.00 90.75 98 THR A CA 1
ATOM 804 C C . THR A 1 98 ? -3.666 -6.983 13.927 1.00 90.75 98 THR A C 1
ATOM 806 O O . THR A 1 98 ? -3.078 -6.497 14.889 1.00 90.75 98 THR A O 1
ATOM 809 N N . SER A 1 99 ? -4.219 -8.198 13.982 1.00 83.94 99 SER A N 1
ATOM 810 C CA . SER A 1 99 ? -4.243 -9.029 15.194 1.00 83.94 99 SER A CA 1
ATOM 811 C C . SER A 1 99 ? -2.891 -9.640 15.574 1.00 83.94 99 SER A C 1
ATOM 813 O O . SER A 1 99 ? -2.726 -10.092 16.705 1.00 83.94 99 SER A O 1
ATOM 815 N N . TYR A 1 100 ? -1.931 -9.689 14.647 1.00 76.06 100 TYR A N 1
ATOM 816 C CA . TYR A 1 100 ? -0.625 -10.320 14.866 1.00 76.06 100 TYR A CA 1
ATOM 817 C C . TYR A 1 100 ? 0.423 -9.357 15.427 1.00 76.06 100 TYR A C 1
ATOM 819 O O . TYR A 1 100 ? 1.494 -9.794 15.848 1.00 76.06 100 TYR A O 1
ATOM 827 N N . ILE A 1 101 ? 0.124 -8.056 15.456 1.00 68.38 101 ILE A N 1
ATOM 828 C CA . ILE A 1 101 ? 1.019 -7.041 16.006 1.00 68.38 101 ILE A CA 1
ATOM 829 C C . ILE A 1 101 ? 0.512 -6.665 17.401 1.00 68.38 101 ILE A C 1
ATOM 831 O O . ILE A 1 101 ? -0.501 -5.972 17.509 1.00 68.38 101 ILE A O 1
ATOM 835 N N . PRO A 1 102 ? 1.174 -7.120 18.482 1.00 53.25 102 PRO A N 1
ATOM 836 C CA . PRO A 1 102 ? 0.731 -6.811 19.833 1.00 53.25 102 PRO A CA 1
ATOM 837 C C . PRO A 1 102 ? 0.756 -5.298 20.065 1.00 53.25 102 PRO A C 1
ATOM 839 O O . PRO A 1 102 ? 1.709 -4.607 19.691 1.00 53.25 102 PRO A O 1
ATOM 842 N N . SER A 1 103 ? -0.302 -4.787 20.699 1.00 54.34 103 SER A N 1
ATOM 843 C CA . SER A 1 103 ? -0.349 -3.421 21.217 1.00 54.34 103 SER A CA 1
ATOM 844 C C . SER A 1 103 ? 0.824 -3.229 22.178 1.00 54.34 103 SER A C 1
ATOM 846 O O . SER A 1 103 ? 0.869 -3.883 23.221 1.00 54.34 103 SER A O 1
ATOM 848 N N . SER A 1 104 ? 1.795 -2.412 21.766 1.00 50.09 104 SER A N 1
ATOM 849 C CA . SER A 1 104 ? 2.992 -2.070 22.544 1.00 50.09 104 SER A CA 1
ATOM 850 C C . SER A 1 104 ? 2.658 -1.157 23.714 1.00 50.09 104 SER A C 1
ATOM 852 O O . SER A 1 104 ? 1.786 -0.278 23.522 1.00 50.09 104 SER A O 1
#